Protein AF-A0A3R6DKD4-F1 (afdb_monomer_lite)

Structure (mmCIF, N/CA/C/O backbone):
data_AF-A0A3R6DKD4-F1
#
_entry.id   AF-A0A3R6DKD4-F1
#
loop_
_atom_site.group_PDB
_atom_site.id
_atom_site.type_symbol
_atom_site.label_atom_id
_atom_site.label_alt_id
_atom_site.label_comp_id
_atom_site.label_asym_id
_atom_site.label_entity_id
_atom_site.label_seq_id
_atom_site.pdbx_PDB_ins_code
_atom_site.Cartn_x
_atom_site.Cartn_y
_atom_site.Cartn_z
_atom_site.occupancy
_atom_site.B_iso_or_equiv
_atom_site.auth_seq_id
_atom_site.auth_comp_id
_atom_site.auth_asym_id
_atom_site.auth_atom_id
_atom_site.pdbx_PDB_model_num
ATOM 1 N N . MET A 1 1 ? 3.659 -20.963 -27.910 1.00 79.50 1 MET A N 1
ATOM 2 C CA . MET A 1 1 ? 2.976 -22.210 -27.500 1.00 79.50 1 MET A CA 1
ATOM 3 C C . MET A 1 1 ? 2.094 -22.624 -28.660 1.00 79.50 1 MET A C 1
ATOM 5 O O . MET A 1 1 ? 1.404 -21.766 -29.188 1.00 79.50 1 MET A O 1
ATOM 9 N N . ILE A 1 2 ? 2.146 -23.874 -29.111 1.00 82.75 2 ILE A N 1
ATOM 10 C CA . ILE A 1 2 ? 1.259 -24.327 -30.190 1.00 82.75 2 ILE A CA 1
ATOM 11 C C . ILE A 1 2 ? -0.032 -24.819 -29.541 1.00 82.75 2 ILE A C 1
ATOM 13 O O . ILE A 1 2 ? 0.013 -25.703 -28.687 1.00 82.75 2 ILE A O 1
ATOM 17 N N . LEU A 1 3 ? -1.155 -24.199 -29.896 1.00 83.62 3 LEU A N 1
ATOM 18 C CA . LEU A 1 3 ? -2.484 -24.603 -29.452 1.00 83.62 3 LEU A CA 1
ATOM 19 C C . LEU A 1 3 ? -3.120 -25.434 -30.558 1.00 83.62 3 LEU A C 1
ATOM 21 O O . LEU A 1 3 ? -3.324 -24.934 -31.663 1.00 83.62 3 LEU A O 1
ATOM 25 N N . ASP A 1 4 ? -3.416 -26.696 -30.266 1.00 85.69 4 ASP A N 1
ATOM 26 C CA . ASP A 1 4 ? -4.081 -27.586 -31.209 1.00 85.69 4 ASP A CA 1
ATOM 27 C C . ASP A 1 4 ? -5.592 -27.606 -30.965 1.00 85.69 4 ASP A C 1
ATOM 29 O O . ASP A 1 4 ? -6.047 -27.978 -29.882 1.00 85.69 4 ASP A O 1
ATOM 33 N N . PHE A 1 5 ? -6.370 -27.210 -31.974 1.00 84.44 5 PHE A N 1
ATOM 34 C CA . PHE A 1 5 ? -7.834 -27.204 -31.932 1.00 84.44 5 PHE A CA 1
ATOM 35 C C . PHE A 1 5 ? -8.442 -28.341 -32.773 1.00 84.44 5 PHE A C 1
ATOM 37 O O . PHE A 1 5 ? -9.603 -28.284 -33.194 1.00 84.44 5 PHE A O 1
ATOM 44 N N . GLY A 1 6 ? -7.676 -29.407 -33.029 1.00 84.75 6 GLY A N 1
ATOM 45 C CA . GLY A 1 6 ? -8.170 -30.625 -33.665 1.00 84.75 6 GLY A CA 1
ATOM 46 C C . GLY A 1 6 ? -8.586 -30.380 -35.116 1.00 84.75 6 GLY A C 1
ATOM 47 O O . GLY A 1 6 ? -7.747 -30.160 -35.983 1.00 84.75 6 GLY A O 1
ATOM 48 N N . LYS A 1 7 ? -9.896 -30.393 -35.411 1.00 81.25 7 LYS A N 1
ATOM 49 C CA . LYS A 1 7 ? -10.403 -30.215 -36.790 1.00 81.25 7 LYS A CA 1
ATOM 50 C C . LYS A 1 7 ? -10.116 -28.831 -37.381 1.00 81.25 7 LYS A C 1
ATOM 52 O O . LYS A 1 7 ? -10.155 -28.683 -38.597 1.00 81.25 7 LYS A O 1
ATOM 57 N N . GLN A 1 8 ? -9.872 -27.833 -36.535 1.00 82.19 8 GLN A N 1
ATOM 58 C CA . GLN A 1 8 ? -9.551 -26.466 -36.957 1.00 82.19 8 GLN A CA 1
ATOM 59 C C . GLN A 1 8 ? -8.045 -26.250 -37.171 1.00 82.19 8 GLN A C 1
ATOM 61 O O . GLN A 1 8 ? -7.650 -25.183 -37.633 1.00 82.19 8 GLN A O 1
ATOM 66 N N . GLY A 1 9 ? -7.222 -27.268 -36.892 1.00 83.62 9 GLY A N 1
ATOM 67 C CA . GLY A 1 9 ? -5.771 -27.210 -37.001 1.00 83.62 9 GLY A CA 1
ATOM 68 C C . GLY A 1 9 ? -5.099 -26.643 -35.754 1.00 83.62 9 GLY A C 1
ATOM 69 O O . GLY A 1 9 ? -5.744 -26.283 -34.764 1.00 83.62 9 GLY A O 1
ATOM 70 N N . SER A 1 10 ? -3.772 -26.585 -35.816 1.00 89.06 10 SER A N 1
ATOM 71 C CA . SER A 1 10 ? -2.941 -26.053 -34.743 1.00 89.06 10 SER A CA 1
ATOM 72 C C . SER A 1 10 ? -2.448 -24.650 -35.086 1.00 89.06 10 SER A C 1
ATOM 74 O O . SER A 1 10 ? -2.004 -24.392 -36.204 1.00 89.06 10 SER A O 1
ATOM 76 N N . PHE A 1 11 ? -2.506 -23.749 -34.109 1.00 87.38 11 PHE A N 1
ATOM 77 C CA . PHE A 1 11 ? -2.108 -22.354 -34.253 1.00 87.38 11 PHE A CA 1
ATOM 78 C C . PHE A 1 11 ? -0.933 -22.046 -33.338 1.00 87.38 11 PHE A C 1
ATOM 80 O O . PHE A 1 11 ? -0.891 -22.460 -32.176 1.00 87.38 11 PHE A O 1
ATOM 87 N N . GLU A 1 12 ? 0.016 -21.273 -33.851 1.00 85.25 12 GLU A N 1
ATOM 88 C CA . GLU A 1 12 ? 1.072 -20.717 -33.024 1.00 85.25 12 GLU A CA 1
ATOM 89 C C . GLU A 1 12 ? 0.509 -19.547 -32.213 1.00 85.25 12 GLU A C 1
ATOM 91 O O . GLU A 1 12 ? 0.200 -18.481 -32.741 1.00 85.25 12 GLU A O 1
ATOM 96 N N . TYR A 1 13 ? 0.353 -19.760 -30.909 1.00 79.75 13 TYR A N 1
ATOM 97 C CA . TYR A 1 13 ? -0.101 -18.741 -29.978 1.00 79.75 13 TYR A CA 1
ATOM 98 C C . TYR A 1 13 ? 1.080 -18.201 -29.175 1.00 79.75 13 TYR A C 1
ATOM 100 O O . TYR A 1 13 ? 1.787 -18.934 -28.466 1.00 79.75 13 TYR A O 1
ATOM 108 N N . LYS A 1 14 ? 1.294 -16.891 -29.276 1.00 77.25 14 LYS A N 1
ATOM 109 C CA . LYS A 1 14 ? 2.293 -16.167 -28.498 1.00 77.25 14 LYS A CA 1
ATOM 110 C C . LYS A 1 14 ? 1.571 -15.267 -27.505 1.00 77.25 14 LYS A C 1
ATOM 112 O O . LYS A 1 14 ? 0.926 -14.303 -27.896 1.00 77.25 14 LYS A O 1
ATOM 117 N N . VAL A 1 15 ? 1.695 -15.592 -26.221 1.00 75.06 15 VAL A N 1
ATOM 118 C CA . VAL A 1 15 ? 1.286 -14.680 -25.149 1.00 75.06 15 VAL A CA 1
ATOM 119 C C . VAL A 1 15 ? 2.320 -13.564 -25.089 1.00 75.06 15 VAL A C 1
ATOM 121 O O . VAL A 1 15 ? 3.507 -13.827 -24.889 1.00 75.06 15 VAL A O 1
ATOM 124 N N . GLU A 1 16 ? 1.885 -12.327 -25.298 1.00 76.12 16 GLU A N 1
ATOM 125 C CA . GLU A 1 16 ? 2.741 -11.166 -25.087 1.00 76.12 16 GLU A CA 1
ATOM 126 C C . GLU A 1 16 ? 2.879 -10.896 -23.586 1.00 76.12 16 GLU A C 1
ATOM 128 O O . GLU A 1 16 ? 1.890 -10.791 -22.859 1.00 76.12 16 GLU A O 1
ATOM 133 N N . ASN A 1 17 ? 4.120 -10.797 -23.111 1.00 78.69 17 ASN A N 1
ATOM 134 C CA . ASN A 1 17 ? 4.393 -10.468 -21.718 1.00 78.69 17 ASN A CA 1
ATOM 135 C C . ASN A 1 17 ? 4.265 -8.958 -21.517 1.00 78.69 17 ASN A C 1
ATOM 137 O O . ASN A 1 17 ? 4.999 -8.183 -22.129 1.00 78.69 17 ASN A O 1
ATOM 141 N N . TYR A 1 18 ? 3.381 -8.546 -20.610 1.00 79.62 18 TYR A N 1
ATOM 142 C CA . TYR A 1 18 ? 3.255 -7.151 -20.208 1.00 79.62 18 TYR A CA 1
ATOM 143 C C . TYR A 1 18 ? 4.145 -6.866 -18.993 1.00 79.62 18 TYR A C 1
ATOM 145 O O . TYR A 1 18 ? 3.827 -7.230 -17.859 1.00 79.62 18 TYR A O 1
ATOM 153 N N . ILE A 1 19 ? 5.287 -6.221 -19.226 1.00 83.12 19 ILE A N 1
ATOM 154 C CA . ILE A 1 19 ? 6.227 -5.855 -18.161 1.00 83.12 19 ILE A CA 1
ATOM 155 C C . ILE A 1 19 ? 5.760 -4.539 -17.538 1.00 83.12 19 ILE A C 1
ATOM 157 O O . ILE A 1 19 ? 6.194 -3.464 -17.938 1.00 83.12 19 ILE A O 1
ATOM 161 N N . TYR A 1 20 ? 4.888 -4.612 -16.532 1.00 82.19 20 TYR A N 1
ATOM 162 C CA . TYR A 1 20 ? 4.271 -3.440 -15.886 1.00 82.19 20 TYR A CA 1
ATOM 163 C C . TYR A 1 20 ? 5.277 -2.406 -15.333 1.00 82.19 20 TYR A C 1
ATOM 165 O O . TYR A 1 20 ? 4.957 -1.225 -15.212 1.00 82.19 20 TYR A O 1
ATOM 173 N N . LEU A 1 21 ? 6.508 -2.824 -15.016 1.00 82.75 21 LEU A N 1
ATOM 174 C CA . LEU A 1 21 ? 7.589 -1.929 -14.592 1.00 82.75 21 LEU A CA 1
ATOM 175 C C . LEU A 1 21 ? 8.121 -1.039 -15.726 1.00 82.75 21 LEU A C 1
ATOM 177 O O . LEU A 1 21 ? 8.837 -0.083 -15.454 1.00 82.75 21 LEU A O 1
ATOM 181 N N . ASN A 1 22 ? 7.777 -1.286 -16.985 1.00 84.56 22 ASN A N 1
ATOM 182 C CA . ASN A 1 22 ? 8.190 -0.422 -18.094 1.00 84.56 22 ASN A CA 1
ATOM 183 C C . ASN A 1 22 ? 7.199 0.714 -18.363 1.00 84.56 22 ASN A C 1
ATOM 185 O O . ASN A 1 22 ? 7.516 1.629 -19.116 1.00 84.56 22 ASN A O 1
ATOM 189 N N . HIS A 1 23 ? 6.036 0.681 -17.716 1.00 83.25 23 HIS A N 1
ATOM 190 C CA . HIS A 1 23 ? 4.951 1.629 -17.931 1.00 83.25 23 HIS A CA 1
ATOM 191 C C . HIS A 1 23 ? 4.886 2.653 -16.797 1.00 83.25 23 HIS A C 1
ATOM 193 O O . HIS A 1 23 ? 5.403 2.412 -15.697 1.00 83.25 23 HIS A O 1
ATOM 199 N N . ASP A 1 24 ? 4.300 3.813 -17.079 1.00 79.25 24 ASP A N 1
ATOM 200 C CA . ASP A 1 24 ? 4.039 4.834 -16.070 1.00 79.25 24 ASP A CA 1
ATOM 201 C C . ASP A 1 24 ? 2.741 4.540 -15.298 1.00 79.25 24 ASP A C 1
ATOM 203 O O . ASP A 1 24 ? 1.955 3.650 -15.633 1.00 79.25 24 ASP A O 1
ATOM 207 N N . VAL A 1 25 ? 2.521 5.284 -14.216 1.00 78.00 25 VAL A N 1
ATOM 208 C CA . VAL A 1 25 ? 1.351 5.094 -13.356 1.00 78.00 25 VAL A CA 1
ATOM 209 C C . VAL A 1 25 ? 0.038 5.457 -14.072 1.00 78.00 25 VAL A C 1
ATOM 211 O O . VAL A 1 25 ? -1.007 4.874 -13.778 1.00 78.00 25 VAL A O 1
ATOM 214 N N . ILE A 1 26 ? 0.077 6.384 -15.032 1.00 77.94 26 ILE A N 1
ATOM 215 C CA . ILE A 1 26 ? -1.102 6.834 -15.781 1.00 77.94 26 ILE A CA 1
ATOM 216 C C . ILE A 1 26 ? -1.595 5.709 -16.696 1.00 77.94 26 ILE A C 1
ATOM 218 O O . ILE A 1 26 ? -2.788 5.405 -16.713 1.00 77.94 26 ILE A O 1
ATOM 222 N N . GLU A 1 27 ? -0.688 5.047 -17.409 1.00 82.19 27 GLU A N 1
ATOM 223 C CA . GLU A 1 27 ? -0.997 3.910 -18.268 1.00 82.19 27 GLU A CA 1
ATOM 224 C C . GLU A 1 27 ? -1.525 2.724 -17.449 1.00 82.19 27 GLU A C 1
ATOM 226 O O . GLU A 1 27 ? -2.499 2.077 -17.844 1.00 82.19 27 GLU A O 1
ATOM 231 N N . LEU A 1 28 ? -0.950 2.470 -16.267 1.00 83.31 28 LEU A N 1
ATOM 232 C CA . LEU A 1 28 ? -1.466 1.443 -15.358 1.00 83.31 28 LEU A CA 1
ATOM 233 C C . LEU A 1 28 ? -2.901 1.743 -14.915 1.00 83.31 28 LEU A C 1
ATOM 235 O O . LEU A 1 28 ? -3.735 0.836 -14.903 1.00 83.31 28 LEU A O 1
ATOM 239 N N . ASN A 1 29 ? -3.222 3.005 -14.626 1.00 78.19 29 ASN A N 1
ATOM 240 C CA . ASN A 1 29 ? -4.589 3.414 -14.301 1.00 78.19 29 ASN A CA 1
ATOM 241 C C . ASN A 1 29 ? -5.548 3.189 -15.471 1.00 78.19 29 ASN A C 1
ATOM 243 O O . ASN A 1 29 ? -6.616 2.605 -15.290 1.00 78.19 29 ASN A O 1
ATOM 247 N N . GLN A 1 30 ? -5.161 3.601 -16.681 1.00 82.06 30 GLN A N 1
ATOM 248 C CA . GLN A 1 30 ? -5.984 3.443 -17.885 1.00 82.06 30 GLN A CA 1
ATOM 249 C C . GLN A 1 30 ? -6.288 1.973 -18.193 1.00 82.06 30 GLN A C 1
ATOM 251 O O . GLN A 1 30 ? -7.396 1.637 -18.612 1.00 82.06 30 GLN A O 1
ATOM 256 N N . ARG A 1 31 ? -5.332 1.078 -17.928 1.00 83.69 31 ARG A N 1
ATOM 257 C CA . ARG A 1 31 ? -5.488 -0.373 -18.108 1.00 83.69 31 ARG A CA 1
ATOM 258 C C . ARG A 1 31 ? -6.181 -1.072 -16.934 1.00 83.69 31 ARG A C 1
ATOM 260 O O . ARG A 1 31 ? -6.234 -2.299 -16.920 1.00 83.69 31 ARG A O 1
ATOM 267 N N . LYS A 1 32 ? -6.717 -0.322 -15.960 1.00 81.81 32 LYS A N 1
ATOM 268 C CA . LYS A 1 32 ? -7.341 -0.839 -14.724 1.00 81.81 32 LYS A CA 1
ATOM 269 C C . LYS A 1 32 ? -6.394 -1.699 -13.873 1.00 81.81 32 LYS A C 1
ATOM 271 O O . LYS A 1 32 ? -6.828 -2.575 -13.133 1.00 81.81 32 LYS A O 1
ATOM 276 N N . MET A 1 33 ? -5.094 -1.428 -13.946 1.00 85.00 33 MET A N 1
ATOM 277 C CA . MET A 1 33 ? -4.041 -2.106 -13.185 1.00 85.00 33 MET A CA 1
ATOM 278 C C . MET A 1 33 ? -3.620 -1.294 -11.951 1.00 85.00 33 MET A C 1
ATOM 280 O O . MET A 1 33 ? -2.443 -1.261 -11.592 1.00 85.00 33 MET A O 1
ATOM 284 N N . GLY A 1 34 ? -4.575 -0.639 -11.281 1.00 79.69 34 GLY A N 1
ATOM 285 C CA . GLY A 1 34 ? -4.301 0.228 -10.128 1.00 79.69 34 GLY A CA 1
ATOM 286 C C . GLY A 1 34 ? -3.624 -0.493 -8.953 1.00 79.69 34 GLY A C 1
ATOM 287 O O . GLY A 1 34 ? -2.838 0.095 -8.215 1.00 79.69 34 GLY A O 1
ATOM 288 N N . ILE A 1 35 ? -3.833 -1.808 -8.841 1.00 83.75 35 ILE A N 1
ATOM 289 C CA . ILE A 1 35 ? -3.172 -2.657 -7.841 1.00 83.75 35 ILE A CA 1
ATOM 290 C C . ILE A 1 35 ? -1.645 -2.732 -8.014 1.00 83.75 35 ILE A C 1
ATOM 292 O O . ILE A 1 35 ? -0.923 -3.023 -7.064 1.00 83.75 35 ILE A O 1
ATOM 296 N N . LEU A 1 36 ? -1.131 -2.450 -9.218 1.00 86.69 36 LEU A N 1
ATOM 297 C CA . LEU A 1 36 ? 0.298 -2.524 -9.528 1.00 86.69 36 LEU A CA 1
ATOM 298 C C . LEU A 1 36 ? 1.053 -1.218 -9.241 1.00 86.69 36 LEU A C 1
ATOM 300 O O . LEU A 1 36 ? 2.284 -1.201 -9.308 1.00 86.69 36 LEU A O 1
ATOM 304 N N . ILE A 1 37 ? 0.347 -0.132 -8.907 1.00 86.88 37 ILE A N 1
ATOM 305 C CA . ILE A 1 37 ? 0.945 1.191 -8.671 1.00 86.88 37 ILE A CA 1
ATOM 306 C C . ILE A 1 37 ? 1.996 1.157 -7.546 1.00 86.88 37 ILE A C 1
ATOM 308 O O . ILE A 1 37 ? 3.100 1.653 -7.782 1.00 86.88 37 ILE A O 1
ATOM 312 N N . PRO A 1 38 ? 1.756 0.536 -6.367 1.00 87.44 38 PRO A N 1
ATOM 313 C CA . PRO A 1 38 ? 2.759 0.502 -5.295 1.00 87.44 38 PRO A CA 1
ATOM 314 C C . PRO A 1 38 ? 4.079 -0.157 -5.720 1.00 87.44 38 PRO A C 1
ATOM 316 O O . PRO A 1 38 ? 5.163 0.257 -5.310 1.00 87.44 38 PRO A O 1
ATOM 319 N N . PHE A 1 39 ? 4.008 -1.156 -6.605 1.00 87.00 39 PHE A N 1
ATOM 320 C CA . PHE A 1 39 ? 5.172 -1.908 -7.074 1.00 87.00 39 PHE A CA 1
ATOM 321 C C . PHE A 1 39 ? 6.075 -1.112 -8.023 1.00 87.00 39 PHE A C 1
ATOM 323 O O . PHE A 1 39 ? 7.182 -1.560 -8.320 1.00 87.00 39 PHE A O 1
ATOM 330 N N . GLN A 1 40 ? 5.666 0.082 -8.460 1.00 86.50 40 GLN A N 1
ATOM 331 C CA . GLN A 1 40 ? 6.529 0.992 -9.220 1.00 86.50 40 GLN A CA 1
ATOM 332 C C . GLN A 1 40 ? 7.765 1.424 -8.414 1.00 86.50 40 GLN A C 1
ATOM 334 O O . GLN A 1 40 ? 8.811 1.699 -9.005 1.00 86.50 40 GLN A O 1
ATOM 339 N N . LEU A 1 41 ? 7.694 1.379 -7.076 1.00 85.19 41 LEU A N 1
ATOM 340 C CA . LEU A 1 41 ? 8.848 1.574 -6.191 1.00 85.19 41 LEU A CA 1
ATOM 341 C C . LEU A 1 41 ? 9.984 0.579 -6.473 1.00 85.19 41 LEU A C 1
ATOM 343 O O . LEU A 1 41 ? 11.156 0.918 -6.312 1.00 85.19 41 LEU A O 1
ATOM 347 N N . LEU A 1 42 ? 9.675 -0.631 -6.951 1.00 84.12 42 LEU A N 1
ATOM 348 C CA . LEU A 1 42 ? 10.683 -1.665 -7.194 1.00 84.12 42 LEU A CA 1
ATOM 349 C C . LEU A 1 42 ? 11.674 -1.295 -8.304 1.00 84.12 42 LEU A C 1
ATOM 351 O O . LEU A 1 42 ? 12.808 -1.772 -8.263 1.00 84.12 42 LEU A O 1
ATOM 355 N N . LYS A 1 43 ? 11.318 -0.395 -9.235 1.00 82.12 43 LYS A N 1
ATOM 356 C CA . LYS A 1 43 ? 12.267 0.115 -10.248 1.00 82.12 43 LYS A CA 1
ATOM 357 C C . LYS A 1 43 ? 13.491 0.766 -9.608 1.00 82.12 43 LYS A C 1
ATOM 359 O O . LYS A 1 43 ? 14.590 0.728 -10.156 1.00 82.12 43 LYS A O 1
ATOM 364 N N . PHE A 1 44 ? 13.308 1.356 -8.430 1.00 77.69 44 PHE A N 1
ATOM 365 C CA . PHE A 1 44 ? 14.369 2.039 -7.709 1.00 77.69 44 PHE A CA 1
ATOM 366 C C . PHE A 1 44 ? 15.242 1.104 -6.883 1.00 77.69 44 PHE A C 1
ATOM 368 O O . PHE A 1 44 ? 16.335 1.519 -6.506 1.00 77.69 44 PHE A O 1
ATOM 375 N N . LYS A 1 45 ? 14.836 -0.158 -6.670 1.00 81.25 45 LYS A N 1
ATOM 376 C CA . LYS A 1 45 ? 15.655 -1.150 -5.962 1.00 81.25 45 LYS A CA 1
ATOM 377 C C . LYS A 1 45 ? 17.035 -1.267 -6.600 1.00 81.25 45 LYS A C 1
ATOM 379 O O . LYS A 1 45 ? 18.039 -1.103 -5.913 1.00 81.25 45 LYS A O 1
ATOM 384 N N . GLU A 1 46 ? 17.085 -1.481 -7.913 1.00 76.81 46 GLU A N 1
ATOM 385 C CA . GLU A 1 46 ? 18.355 -1.604 -8.633 1.00 76.81 46 GLU A CA 1
ATOM 386 C C . GLU A 1 46 ? 19.140 -0.293 -8.689 1.00 76.81 46 GLU A C 1
ATOM 388 O O . GLU A 1 46 ? 20.363 -0.306 -8.568 1.00 76.81 46 GLU A O 1
ATOM 393 N N . ILE A 1 47 ? 18.450 0.836 -8.878 1.00 76.69 47 ILE A N 1
ATOM 394 C CA . ILE A 1 47 ? 19.085 2.156 -8.996 1.00 76.69 47 ILE A CA 1
ATOM 395 C C . ILE A 1 47 ? 19.792 2.521 -7.689 1.00 76.69 47 ILE A C 1
ATOM 397 O O . ILE A 1 47 ? 20.925 3.002 -7.708 1.00 76.69 47 ILE A O 1
ATOM 401 N N . ILE A 1 48 ? 19.125 2.266 -6.565 1.00 74.50 48 ILE A N 1
ATOM 402 C CA . ILE A 1 48 ? 19.647 2.512 -5.225 1.00 74.50 48 ILE A CA 1
ATOM 403 C C . ILE A 1 48 ? 20.789 1.552 -4.899 1.00 74.50 48 ILE A C 1
ATOM 405 O O . ILE A 1 48 ? 21.831 2.014 -4.451 1.00 74.50 48 ILE A O 1
ATOM 409 N N . HIS A 1 49 ? 20.641 0.256 -5.192 1.00 75.19 49 HIS A N 1
ATOM 410 C CA . HIS A 1 49 ? 21.706 -0.723 -4.947 1.00 75.19 49 HIS A CA 1
ATOM 411 C C . HIS A 1 49 ? 22.980 -0.411 -5.733 1.00 75.19 49 HIS A C 1
ATOM 413 O O . HIS A 1 49 ? 24.080 -0.553 -5.213 1.00 75.19 49 HIS A O 1
ATOM 419 N N . LYS A 1 50 ? 22.845 0.003 -6.998 1.00 79.81 50 LYS A N 1
ATOM 420 C CA . LYS A 1 50 ? 24.000 0.278 -7.861 1.00 79.81 50 LYS A CA 1
A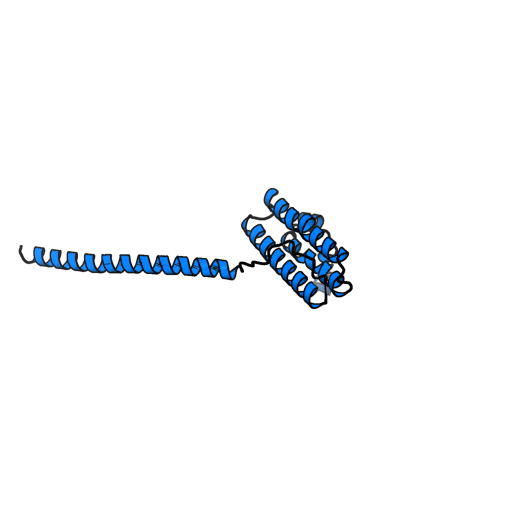TOM 421 C C . LYS A 1 50 ? 24.671 1.612 -7.529 1.00 79.81 50 LYS A C 1
ATOM 423 O O . LYS A 1 50 ? 25.876 1.719 -7.700 1.00 79.81 50 LYS A O 1
ATOM 428 N N . ASN A 1 51 ? 23.906 2.627 -7.114 1.00 78.19 51 ASN A N 1
ATOM 429 C CA . ASN A 1 51 ? 24.400 3.980 -6.840 1.00 78.19 51 ASN A CA 1
ATOM 430 C C . ASN A 1 51 ? 23.562 4.669 -5.739 1.00 78.19 51 ASN A C 1
ATOM 432 O O . ASN A 1 51 ? 22.668 5.467 -6.067 1.00 78.19 51 ASN A O 1
ATOM 436 N N . PRO A 1 52 ? 23.848 4.419 -4.447 1.00 75.25 52 PRO A N 1
ATOM 437 C CA . PRO A 1 52 ? 23.115 4.987 -3.312 1.00 75.25 52 PRO A CA 1
ATOM 438 C C . PRO A 1 52 ? 23.492 6.459 -3.083 1.00 75.25 52 PRO A C 1
ATOM 440 O O . PRO A 1 52 ? 24.151 6.838 -2.123 1.00 75.25 52 PRO A O 1
ATOM 443 N N . THR A 1 53 ? 23.087 7.319 -4.015 1.00 81.19 53 THR A N 1
ATOM 444 C CA . THR A 1 53 ? 23.346 8.762 -3.966 1.00 81.19 53 THR A CA 1
ATOM 445 C C . THR A 1 53 ? 22.114 9.527 -3.504 1.00 81.19 53 THR A C 1
ATOM 447 O O . THR A 1 53 ? 20.980 9.154 -3.822 1.00 81.19 53 THR A O 1
ATOM 450 N N . ARG A 1 54 ? 22.338 10.683 -2.866 1.00 79.94 54 ARG A N 1
ATOM 451 C CA . ARG A 1 54 ? 21.284 11.629 -2.464 1.00 79.94 54 ARG A CA 1
ATOM 452 C C . ARG A 1 54 ? 20.286 11.913 -3.596 1.00 79.94 54 ARG A C 1
ATOM 454 O O . ARG A 1 54 ? 19.080 11.828 -3.409 1.00 79.94 54 ARG A O 1
ATOM 461 N N . LYS A 1 55 ? 20.796 12.165 -4.804 1.00 83.81 55 LYS A N 1
ATOM 462 C CA . LYS A 1 55 ? 19.989 12.454 -5.999 1.00 83.81 55 LYS A CA 1
ATOM 463 C C . LYS A 1 55 ? 19.062 11.297 -6.390 1.00 83.81 55 LYS A C 1
ATOM 465 O O . LYS A 1 55 ? 17.961 11.534 -6.879 1.00 83.81 55 LYS A O 1
ATOM 470 N N . ASN A 1 56 ? 19.500 10.050 -6.220 1.00 81.88 56 ASN A N 1
ATOM 471 C CA . ASN A 1 56 ? 18.673 8.879 -6.521 1.00 81.88 56 ASN A CA 1
ATOM 472 C C . ASN A 1 56 ? 17.598 8.659 -5.457 1.00 81.88 56 ASN A C 1
ATOM 474 O O . ASN A 1 56 ? 16.474 8.299 -5.800 1.00 81.88 56 ASN A O 1
ATOM 478 N N . PHE A 1 57 ? 17.909 8.954 -4.198 1.00 81.06 57 PHE A N 1
ATOM 479 C CA . PHE A 1 57 ? 16.925 8.930 -3.125 1.00 81.06 57 PHE A CA 1
ATOM 480 C C . PHE A 1 57 ? 15.858 10.028 -3.283 1.00 81.06 57 PHE A C 1
ATOM 482 O O . PHE A 1 57 ? 14.668 9.751 -3.173 1.00 81.06 57 PHE A O 1
ATOM 489 N N . GLU A 1 58 ? 16.244 11.248 -3.671 1.00 82.81 58 GLU A N 1
ATOM 490 C CA . GLU A 1 58 ? 15.288 12.323 -3.994 1.00 82.81 58 GLU A CA 1
ATOM 491 C C . GLU A 1 58 ? 14.349 11.929 -5.147 1.00 82.81 58 GLU A C 1
ATOM 493 O O . GLU A 1 58 ? 13.167 12.271 -5.143 1.00 82.81 58 GLU A O 1
ATOM 498 N N . LYS A 1 59 ? 14.842 11.172 -6.137 1.00 84.62 59 LYS A N 1
ATOM 499 C CA . LYS A 1 59 ? 13.990 10.624 -7.203 1.00 84.62 59 LYS A CA 1
ATOM 500 C C . LYS A 1 59 ? 13.000 9.581 -6.678 1.00 84.62 59 LYS A C 1
ATOM 502 O O . LYS A 1 59 ? 11.850 9.610 -7.106 1.00 84.62 59 LYS A O 1
ATOM 507 N N . LEU A 1 60 ? 13.420 8.702 -5.761 1.00 83.94 60 LEU A N 1
ATOM 508 C CA . LEU A 1 60 ? 12.521 7.749 -5.099 1.00 83.94 60 LEU A CA 1
ATOM 509 C C . LEU A 1 60 ? 11.407 8.493 -4.347 1.00 83.94 60 LEU A C 1
ATOM 511 O O . LEU A 1 60 ? 10.237 8.154 -4.506 1.00 83.94 60 LEU A O 1
ATOM 515 N N . GLN A 1 61 ? 11.756 9.526 -3.575 1.00 84.00 61 GLN A N 1
ATOM 516 C CA . GLN A 1 61 ? 10.782 10.340 -2.841 1.00 84.00 61 GLN A CA 1
ATOM 517 C C . GLN A 1 61 ? 9.804 11.049 -3.784 1.00 84.00 61 GLN A C 1
ATOM 519 O O . GLN A 1 61 ? 8.601 11.032 -3.541 1.00 84.00 61 GLN A O 1
ATOM 524 N N . ARG A 1 62 ? 10.293 11.610 -4.899 1.00 85.94 62 ARG A N 1
ATOM 525 C CA . ARG A 1 62 ? 9.430 12.249 -5.904 1.00 85.94 62 ARG A CA 1
ATOM 526 C C . ARG A 1 62 ? 8.464 11.271 -6.566 1.00 85.94 62 ARG A C 1
ATOM 528 O O . ARG A 1 62 ? 7.310 11.651 -6.737 1.00 85.94 62 ARG A O 1
ATOM 535 N N . LEU A 1 63 ? 8.917 10.059 -6.913 1.00 84.94 63 LEU A N 1
ATOM 536 C CA . LEU A 1 63 ? 8.057 8.998 -7.457 1.00 84.94 63 LEU A CA 1
ATOM 537 C C . LEU A 1 63 ? 6.973 8.625 -6.440 1.00 84.94 63 LEU A C 1
ATOM 539 O O . LEU A 1 63 ? 5.794 8.541 -6.776 1.00 84.94 63 LEU A O 1
ATOM 543 N N . LEU A 1 64 ? 7.373 8.414 -5.186 1.00 85.50 64 LEU A N 1
ATOM 544 C CA . LEU A 1 64 ? 6.449 8.076 -4.114 1.00 85.50 64 LEU A CA 1
ATOM 545 C C . LEU A 1 64 ? 5.363 9.152 -3.965 1.00 85.50 64 LEU A C 1
ATOM 547 O O . LEU A 1 64 ? 4.177 8.840 -4.024 1.00 85.50 64 LEU A O 1
ATOM 551 N N . GLU A 1 65 ? 5.763 10.412 -3.807 1.00 84.19 65 GLU A N 1
ATOM 552 C CA . GLU A 1 65 ? 4.838 11.513 -3.546 1.00 84.19 65 GLU A CA 1
ATOM 553 C C . GLU A 1 65 ? 3.953 11.841 -4.752 1.00 84.19 65 GLU A C 1
ATOM 555 O O . GLU A 1 65 ? 2.731 11.935 -4.628 1.00 84.19 65 GLU A O 1
ATOM 560 N N . ASN A 1 66 ? 4.559 12.036 -5.925 1.00 81.94 66 ASN A N 1
ATOM 561 C CA . ASN A 1 66 ? 3.855 12.603 -7.071 1.00 81.94 66 ASN A CA 1
ATOM 562 C C . ASN A 1 66 ? 3.172 11.558 -7.937 1.00 81.94 66 ASN A C 1
ATOM 564 O O . ASN A 1 66 ? 2.096 11.838 -8.459 1.00 81.94 66 ASN A O 1
ATOM 568 N N . ASP A 1 67 ? 3.773 10.380 -8.076 1.00 80.56 67 ASP A N 1
ATOM 569 C CA . ASP A 1 67 ? 3.284 9.379 -9.015 1.00 80.56 67 ASP A CA 1
ATOM 570 C C . ASP A 1 67 ? 2.469 8.302 -8.301 1.00 80.56 67 ASP A C 1
ATOM 572 O O . ASP A 1 67 ? 1.435 7.890 -8.812 1.00 80.56 67 ASP A O 1
ATOM 576 N N . ILE A 1 68 ? 2.868 7.865 -7.103 1.00 85.75 68 ILE A N 1
ATOM 577 C CA . ILE A 1 68 ? 2.196 6.757 -6.405 1.00 85.75 68 ILE A CA 1
ATOM 578 C C . ILE A 1 68 ? 1.066 7.258 -5.507 1.00 85.75 68 ILE A C 1
ATOM 580 O O . ILE A 1 68 ? -0.091 6.899 -5.734 1.00 85.75 68 ILE A O 1
ATOM 584 N N . LEU A 1 69 ? 1.366 8.106 -4.516 1.00 87.50 69 LEU A N 1
ATOM 585 C CA . LEU A 1 69 ? 0.370 8.554 -3.534 1.00 87.50 69 LEU A CA 1
ATOM 586 C C . LEU A 1 69 ? -0.764 9.343 -4.202 1.00 87.50 69 LEU A C 1
ATOM 588 O O . LEU A 1 69 ? -1.934 8.984 -4.054 1.00 87.50 69 LEU A O 1
ATOM 592 N N . LYS A 1 70 ? -0.428 10.344 -5.028 1.00 87.69 70 LYS A N 1
ATOM 593 C CA . LYS A 1 70 ? -1.432 11.124 -5.775 1.00 87.69 70 LYS A CA 1
ATOM 594 C C . LYS A 1 70 ? -2.256 10.272 -6.736 1.00 87.69 70 LYS A C 1
ATOM 596 O O . LYS A 1 70 ? -3.426 10.573 -6.959 1.00 87.69 70 LYS A O 1
ATOM 601 N N . SER A 1 71 ? -1.679 9.215 -7.305 1.00 87.06 71 SER A N 1
ATOM 602 C CA . SER A 1 71 ? -2.423 8.324 -8.194 1.00 87.06 71 SER A CA 1
ATOM 603 C C . SER A 1 71 ? -3.416 7.450 -7.436 1.00 87.06 71 SER A C 1
ATOM 605 O O . SER A 1 71 ? -4.550 7.291 -7.886 1.00 87.06 71 SER A O 1
ATOM 607 N N . ILE A 1 72 ? -3.042 6.921 -6.268 1.00 86.56 72 ILE A N 1
ATOM 608 C CA . ILE A 1 72 ? -3.981 6.183 -5.411 1.00 86.56 72 ILE A CA 1
ATOM 609 C C . ILE A 1 72 ? -5.153 7.100 -5.032 1.00 86.56 72 ILE A C 1
ATOM 611 O O . ILE A 1 72 ? -6.309 6.726 -5.224 1.00 86.56 72 ILE A O 1
ATOM 615 N N . GLU A 1 73 ? -4.876 8.337 -4.608 1.00 87.00 73 GLU A N 1
ATOM 616 C CA . GLU A 1 73 ? -5.919 9.330 -4.313 1.00 87.00 73 GLU A CA 1
ATOM 617 C C . GLU A 1 73 ? -6.799 9.656 -5.529 1.00 87.00 73 GLU A C 1
ATOM 619 O O . GLU A 1 73 ? -8.021 9.769 -5.408 1.00 87.00 73 GLU A O 1
ATOM 624 N N . ALA A 1 74 ? -6.202 9.806 -6.714 1.00 86.69 74 ALA A N 1
ATOM 625 C CA . ALA A 1 74 ? -6.942 10.068 -7.944 1.00 86.69 74 ALA A CA 1
ATOM 626 C C . ALA A 1 74 ? -7.865 8.897 -8.314 1.00 86.69 74 ALA A C 1
ATOM 628 O O . ALA A 1 74 ? -9.011 9.124 -8.701 1.00 86.69 74 ALA A O 1
ATOM 629 N N . ASN A 1 75 ? -7.410 7.653 -8.147 1.00 84.69 75 ASN A N 1
ATOM 630 C CA . ASN A 1 75 ? -8.224 6.471 -8.430 1.00 84.69 75 ASN A CA 1
ATOM 631 C C . ASN A 1 75 ? -9.422 6.338 -7.483 1.00 84.69 75 ASN A C 1
ATOM 633 O O . ASN A 1 75 ? -10.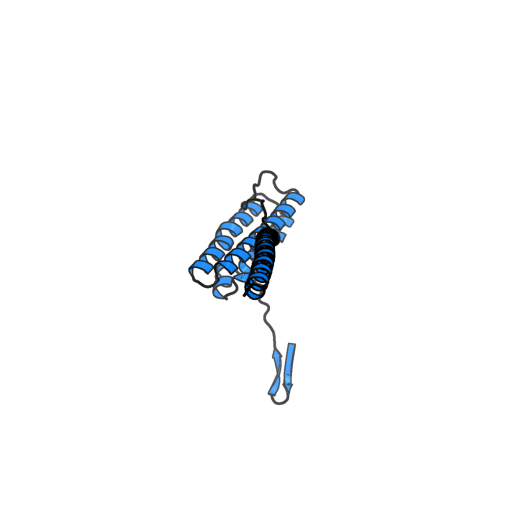482 5.905 -7.933 1.00 84.69 75 ASN A O 1
ATOM 637 N N . VAL A 1 76 ? -9.292 6.755 -6.218 1.00 87.50 76 VAL A N 1
ATOM 638 C CA . VAL A 1 76 ? -10.438 6.848 -5.294 1.00 87.50 76 VAL A CA 1
ATOM 639 C C . VAL A 1 76 ? -11.438 7.890 -5.786 1.00 87.50 76 VAL A C 1
ATOM 641 O O . VAL A 1 76 ? -12.627 7.603 -5.886 1.00 87.50 76 VAL A O 1
ATOM 644 N N . LYS A 1 77 ? -10.967 9.095 -6.144 1.00 87.31 77 LYS A N 1
ATOM 645 C CA . LYS A 1 77 ? -11.835 10.200 -6.597 1.00 87.31 77 LYS A CA 1
ATOM 646 C C . LYS A 1 77 ? -12.625 9.859 -7.860 1.00 87.31 77 LYS A C 1
ATOM 648 O O . LYS A 1 77 ? -13.767 10.281 -7.994 1.00 87.31 77 LYS A O 1
ATOM 653 N N . VAL A 1 78 ? -12.013 9.116 -8.780 1.00 85.50 78 VAL A N 1
ATOM 654 C CA . VAL A 1 78 ? -12.644 8.676 -10.036 1.00 85.50 78 VAL A CA 1
ATOM 655 C C . VAL A 1 78 ? -13.535 7.438 -9.828 1.00 85.50 78 VAL A C 1
ATOM 657 O O . VAL A 1 78 ? -14.317 7.093 -10.709 1.00 85.50 78 VAL A O 1
ATOM 660 N N . GLY A 1 79 ? -13.468 6.787 -8.661 1.00 82.56 79 GLY A N 1
ATOM 661 C CA . GLY A 1 79 ? -14.245 5.584 -8.350 1.00 82.56 79 GLY A CA 1
ATOM 662 C C . GLY A 1 79 ? -13.696 4.304 -8.989 1.00 82.56 79 GLY A C 1
ATOM 663 O O . GLY A 1 79 ? -14.421 3.320 -9.104 1.00 82.56 79 GLY A O 1
ATOM 664 N N . ASN A 1 80 ? -12.426 4.303 -9.409 1.00 82.38 80 ASN A N 1
ATOM 665 C CA . ASN A 1 80 ? -11.758 3.111 -9.946 1.00 82.38 80 ASN A CA 1
ATOM 666 C C . ASN A 1 80 ? -11.438 2.082 -8.853 1.00 82.38 80 ASN A C 1
ATOM 668 O O . ASN A 1 80 ? -11.328 0.895 -9.150 1.00 82.38 80 ASN A O 1
ATOM 672 N N . ILE A 1 81 ? -11.250 2.548 -7.616 1.00 84.44 81 ILE A N 1
ATOM 673 C CA . ILE A 1 81 ? -10.978 1.732 -6.428 1.00 84.44 81 ILE A CA 1
ATOM 674 C C . ILE A 1 81 ? -11.808 2.244 -5.249 1.00 84.44 81 ILE A C 1
ATOM 676 O O . ILE A 1 81 ? -12.179 3.421 -5.210 1.00 84.44 81 ILE A O 1
ATOM 680 N N . THR A 1 82 ? -12.087 1.378 -4.277 1.00 86.62 82 THR A N 1
ATOM 681 C CA . THR A 1 82 ? -12.780 1.767 -3.043 1.00 86.62 82 THR A CA 1
ATOM 682 C C . THR A 1 82 ? -11.831 2.447 -2.049 1.00 86.62 82 THR A C 1
ATOM 684 O O . THR A 1 82 ? -10.606 2.398 -2.177 1.00 86.62 82 THR A O 1
ATOM 687 N N . GLN A 1 83 ? -12.393 3.073 -1.011 1.00 83.62 83 GLN A N 1
ATOM 688 C CA . GLN A 1 83 ? -11.599 3.640 0.085 1.00 83.62 83 GLN A CA 1
ATOM 689 C C . GLN A 1 83 ? -10.803 2.562 0.844 1.00 83.62 83 GLN A C 1
ATOM 691 O O . GLN A 1 83 ? -9.702 2.821 1.337 1.00 83.62 83 GLN A O 1
ATOM 696 N N . GLU A 1 84 ? -11.350 1.349 0.932 1.00 81.88 84 GLU A N 1
ATOM 697 C CA . GLU A 1 84 ? -10.689 0.209 1.564 1.00 81.88 84 GLU A CA 1
ATOM 698 C C . GLU A 1 84 ? -9.501 -0.269 0.721 1.00 81.88 84 GLU A C 1
ATOM 700 O O . GLU A 1 84 ? -8.394 -0.392 1.248 1.00 81.88 84 GLU A O 1
ATOM 705 N N . ASP A 1 85 ? -9.684 -0.396 -0.597 1.00 81.19 85 ASP A N 1
ATOM 706 C CA . ASP A 1 85 ? -8.599 -0.718 -1.534 1.00 81.19 85 ASP A CA 1
ATOM 707 C C . ASP A 1 85 ? -7.462 0.305 -1.436 1.00 81.19 85 ASP A C 1
ATOM 709 O O . ASP A 1 85 ? -6.290 -0.053 -1.337 1.00 81.19 85 ASP A O 1
ATOM 713 N N . ALA A 1 86 ? -7.793 1.597 -1.409 1.00 86.38 86 ALA A N 1
ATOM 714 C CA . ALA A 1 86 ? -6.798 2.654 -1.272 1.00 86.38 86 ALA A CA 1
ATOM 715 C C . ALA A 1 86 ? -6.023 2.560 0.045 1.00 86.38 86 ALA A C 1
ATOM 717 O O . ALA A 1 86 ? -4.809 2.755 0.059 1.00 86.38 86 ALA A O 1
ATOM 718 N N . THR A 1 87 ? -6.700 2.210 1.140 1.00 84.56 87 THR A N 1
ATOM 719 C CA . THR A 1 87 ? -6.057 1.993 2.442 1.00 84.56 87 THR A CA 1
ATOM 720 C C . THR A 1 87 ? -5.031 0.863 2.357 1.00 84.56 87 THR A C 1
ATOM 722 O O . THR A 1 87 ? -3.889 1.040 2.785 1.00 84.56 87 THR A O 1
ATOM 725 N N . GLN A 1 88 ? -5.396 -0.260 1.734 1.00 84.06 88 GLN A N 1
ATOM 726 C CA . GLN A 1 88 ? -4.488 -1.392 1.531 1.00 84.06 88 GLN A CA 1
ATOM 727 C C . GLN A 1 88 ? -3.307 -1.030 0.617 1.00 84.06 88 GLN A C 1
ATOM 729 O O . GLN A 1 88 ? -2.162 -1.377 0.912 1.00 84.06 88 GLN A O 1
ATOM 734 N N . LEU A 1 89 ? -3.548 -0.285 -0.467 1.00 88.06 89 LEU A N 1
ATOM 735 C CA . LEU A 1 89 ? -2.494 0.147 -1.391 1.00 88.06 89 LEU A CA 1
ATOM 736 C C . LEU A 1 89 ? -1.516 1.134 -0.744 1.00 88.06 89 LEU A C 1
ATOM 738 O O . LEU A 1 89 ? -0.310 1.046 -0.986 1.00 88.06 89 LEU A O 1
ATOM 742 N N . LEU A 1 90 ? -2.000 2.050 0.097 1.00 87.69 90 LEU A N 1
ATOM 743 C CA . LEU A 1 90 ? -1.152 2.959 0.873 1.00 87.69 90 LEU A CA 1
ATOM 744 C C . LEU A 1 90 ? -0.288 2.193 1.878 1.00 87.69 90 LEU A C 1
ATOM 746 O O . LEU A 1 90 ? 0.897 2.487 2.034 1.00 87.69 90 LEU A O 1
ATOM 750 N N . GLU A 1 91 ? -0.861 1.189 2.534 1.00 83.50 91 GLU A N 1
ATOM 751 C CA . GLU A 1 91 ? -0.156 0.338 3.489 1.00 83.50 91 GLU A CA 1
ATOM 752 C C . GLU A 1 91 ? 0.937 -0.499 2.810 1.00 83.50 91 GLU A C 1
ATOM 754 O O . GLU A 1 91 ? 2.086 -0.506 3.259 1.00 83.50 91 GLU A O 1
ATOM 759 N N . LEU A 1 92 ? 0.632 -1.099 1.658 1.00 85.69 92 LEU A N 1
ATOM 760 C CA . LEU A 1 92 ? 1.617 -1.792 0.829 1.00 85.69 92 LEU A CA 1
ATOM 761 C C . LEU A 1 92 ? 2.722 -0.844 0.336 1.00 85.69 92 LEU A C 1
ATOM 763 O O . LEU A 1 92 ? 3.903 -1.186 0.373 1.00 85.69 92 LEU A O 1
ATOM 767 N N . THR A 1 93 ? 2.357 0.370 -0.084 1.00 88.38 93 THR A N 1
ATOM 768 C CA . THR A 1 93 ? 3.317 1.401 -0.508 1.00 88.38 93 THR A CA 1
ATOM 769 C C . THR A 1 93 ? 4.288 1.746 0.623 1.00 88.38 93 THR A C 1
ATOM 771 O O . THR A 1 93 ? 5.496 1.822 0.395 1.00 88.38 93 THR A O 1
ATOM 774 N N . ARG A 1 94 ? 3.788 1.892 1.858 1.00 84.62 94 ARG A N 1
ATOM 775 C CA . ARG A 1 94 ? 4.620 2.114 3.052 1.00 84.62 94 ARG A CA 1
ATOM 776 C C . ARG A 1 94 ? 5.571 0.946 3.308 1.00 84.62 94 ARG A C 1
ATOM 778 O O . ARG A 1 94 ? 6.746 1.185 3.573 1.00 84.62 94 ARG A O 1
ATOM 785 N N . GLN A 1 95 ? 5.095 -0.296 3.189 1.00 82.31 95 GLN A N 1
ATOM 786 C CA . GLN A 1 95 ? 5.926 -1.496 3.363 1.00 82.31 95 GLN A CA 1
ATOM 787 C C . GLN A 1 95 ? 7.072 -1.561 2.356 1.00 82.31 95 GLN A C 1
ATOM 789 O O . GLN A 1 95 ? 8.227 -1.748 2.739 1.00 82.31 95 GLN A O 1
ATOM 794 N N . LEU A 1 96 ? 6.765 -1.344 1.079 1.00 84.88 96 LEU A N 1
ATOM 795 C CA . LEU A 1 96 ? 7.765 -1.342 0.017 1.00 84.88 96 LEU A CA 1
ATOM 796 C C . LEU A 1 96 ? 8.772 -0.202 0.189 1.00 84.88 96 LEU A C 1
ATOM 798 O O . LEU A 1 96 ? 9.972 -0.420 0.035 1.00 84.88 96 LEU A O 1
ATOM 802 N N . TYR A 1 97 ? 8.307 0.998 0.543 1.00 84.88 97 TYR A N 1
ATOM 803 C CA . TYR A 1 97 ? 9.190 2.137 0.778 1.00 84.88 97 TYR A CA 1
ATOM 804 C C . TYR A 1 97 ? 10.131 1.898 1.961 1.00 84.88 97 TYR A C 1
ATOM 806 O O . TYR A 1 97 ? 11.329 2.130 1.827 1.00 84.88 97 TYR A O 1
ATOM 814 N N . LYS A 1 98 ? 9.617 1.379 3.084 1.00 81.88 98 LYS A N 1
ATOM 815 C CA . LYS A 1 98 ? 10.434 1.032 4.253 1.00 81.88 98 LYS A CA 1
ATOM 816 C C . LYS A 1 98 ? 11.501 0.000 3.899 1.00 81.88 98 LYS A C 1
ATOM 818 O O . LYS A 1 98 ? 12.669 0.235 4.163 1.00 81.88 98 LYS A O 1
ATOM 823 N N . TYR A 1 99 ? 11.124 -1.077 3.210 1.00 82.69 99 TYR A N 1
ATOM 824 C CA . TYR A 1 99 ? 12.087 -2.077 2.747 1.00 82.69 99 TYR A CA 1
ATOM 825 C C . TYR A 1 99 ? 13.194 -1.452 1.884 1.00 82.69 99 TYR A C 1
ATOM 827 O O . TYR A 1 99 ? 14.368 -1.761 2.063 1.00 82.69 99 TYR A O 1
ATOM 835 N N . LEU A 1 100 ? 12.855 -0.557 0.954 1.00 81.75 100 LEU A N 1
ATOM 836 C CA . LEU A 1 100 ? 13.858 0.121 0.126 1.00 81.75 100 LEU A CA 1
ATOM 837 C C . LEU A 1 100 ? 14.728 1.097 0.927 1.00 81.75 100 LEU A C 1
ATOM 839 O O . LEU A 1 100 ? 15.912 1.224 0.624 1.00 81.75 100 LEU A O 1
ATOM 843 N N . TYR A 1 101 ? 14.154 1.767 1.926 1.00 79.38 101 TYR A N 1
ATOM 844 C CA . TYR A 1 101 ? 14.858 2.683 2.819 1.00 79.38 101 TYR A CA 1
ATOM 845 C C . TYR A 1 101 ? 15.853 1.954 3.727 1.00 79.38 101 TYR A C 1
ATOM 847 O O . TYR A 1 101 ? 17.013 2.348 3.792 1.00 79.38 101 TYR A O 1
ATOM 855 N N . ASP A 1 102 ? 15.427 0.867 4.367 1.00 79.19 102 ASP A N 1
ATOM 856 C CA . ASP A 1 102 ? 16.277 0.069 5.252 1.00 79.19 102 ASP A CA 1
ATOM 857 C C . ASP A 1 102 ? 17.467 -0.498 4.459 1.00 79.19 102 ASP A C 1
ATOM 859 O O . ASP A 1 102 ? 18.619 -0.304 4.841 1.00 79.19 102 ASP A O 1
ATOM 863 N N . ASN A 1 103 ? 17.209 -1.054 3.266 1.00 77.50 103 ASN A N 1
ATOM 864 C CA . ASN A 1 103 ? 18.278 -1.493 2.360 1.00 77.50 103 ASN A CA 1
ATOM 865 C C . ASN A 1 103 ? 19.203 -0.341 1.928 1.00 77.50 103 ASN A C 1
ATOM 867 O O . ASN A 1 103 ? 20.399 -0.555 1.773 1.00 77.50 103 ASN A O 1
ATOM 871 N N . TYR A 1 104 ? 18.675 0.869 1.695 1.00 75.75 104 TYR A N 1
ATOM 872 C CA . TYR A 1 104 ? 19.491 2.041 1.348 1.00 75.75 104 TYR A CA 1
ATOM 873 C C . TYR A 1 104 ? 20.449 2.415 2.484 1.00 75.75 104 TYR A C 1
ATOM 875 O O . TYR A 1 104 ? 21.606 2.739 2.222 1.00 75.75 104 TYR A O 1
ATOM 883 N N . TYR A 1 105 ? 19.980 2.361 3.730 1.00 70.94 105 TYR A N 1
ATOM 884 C CA . TYR A 1 105 ? 20.806 2.645 4.899 1.00 70.94 105 TYR A CA 1
ATOM 885 C C . TYR A 1 105 ? 21.891 1.573 5.093 1.00 70.94 105 TYR A C 1
ATOM 887 O O . TYR A 1 105 ? 23.060 1.908 5.276 1.00 70.94 105 TYR A O 1
ATOM 895 N N . GLU A 1 106 ? 21.538 0.290 4.958 1.00 75.69 106 GLU A N 1
ATOM 896 C CA . GLU A 1 106 ? 22.476 -0.835 5.107 1.00 75.69 106 GLU A CA 1
ATOM 897 C C . GLU A 1 106 ? 23.657 -0.791 4.122 1.00 75.69 106 GLU A C 1
ATOM 899 O O . GLU A 1 106 ? 24.773 -1.165 4.482 1.00 75.69 106 GLU A O 1
ATOM 904 N N . ILE A 1 107 ? 23.452 -0.299 2.895 1.00 75.19 107 ILE A N 1
ATOM 905 C CA . ILE A 1 107 ? 24.509 -0.202 1.869 1.00 75.19 107 ILE A CA 1
ATOM 906 C C . ILE A 1 107 ? 25.355 1.083 1.961 1.00 75.19 107 ILE A C 1
ATOM 908 O O . ILE A 1 107 ? 26.065 1.416 1.011 1.00 75.19 107 ILE A O 1
ATOM 912 N N . GLY A 1 108 ? 25.293 1.813 3.079 1.00 66.94 108 GLY A N 1
ATOM 913 C CA . GLY A 1 108 ? 26.058 3.049 3.288 1.00 66.94 108 GLY A CA 1
ATOM 914 C C . GLY A 1 108 ? 25.447 4.274 2.604 1.00 66.94 108 GLY A C 1
ATOM 915 O O . GLY A 1 108 ? 26.168 5.182 2.183 1.00 66.94 108 GLY A O 1
ATOM 916 N N . GLY A 1 109 ? 24.122 4.292 2.444 1.00 66.69 109 GLY A N 1
ATOM 917 C CA . GLY A 1 109 ? 23.390 5.464 1.978 1.00 66.69 109 GLY A CA 1
ATOM 918 C C . GLY A 1 109 ? 23.575 6.677 2.899 1.00 66.69 109 GLY A C 1
ATOM 919 O O . GLY A 1 109 ? 23.923 6.560 4.067 1.00 66.69 109 GLY A O 1
ATOM 920 N N . CYS A 1 110 ? 23.352 7.874 2.357 1.00 63.72 110 CYS A N 1
ATOM 921 C CA . CYS A 1 110 ? 23.546 9.138 3.076 1.00 63.72 110 CYS A CA 1
ATOM 922 C C . CYS A 1 110 ? 22.698 9.217 4.365 1.00 63.72 110 CYS A C 1
ATOM 924 O O . CYS A 1 110 ? 21.470 9.239 4.276 1.00 63.72 110 CYS A O 1
ATOM 926 N N . GLU A 1 111 ? 23.361 9.305 5.526 1.00 59.38 111 GLU A N 1
ATOM 927 C CA . GLU A 1 111 ? 22.755 9.320 6.873 1.00 59.38 111 GLU A CA 1
ATOM 928 C C . GLU A 1 111 ? 21.820 10.522 7.124 1.00 59.38 111 GLU A C 1
ATOM 930 O O . GLU A 1 111 ? 20.886 10.423 7.915 1.00 59.38 111 GLU A O 1
ATOM 935 N N . ASP A 1 112 ? 21.998 11.632 6.398 1.00 61.56 112 ASP A N 1
ATOM 936 C CA . ASP A 1 112 ? 21.194 12.857 6.557 1.00 61.56 112 ASP A CA 1
ATOM 937 C C . ASP A 1 112 ? 19.792 12.781 5.910 1.00 61.56 112 ASP A C 1
ATOM 939 O O . ASP A 1 112 ? 19.023 13.748 5.938 1.00 61.56 112 ASP A O 1
ATOM 943 N N . MET A 1 113 ? 19.445 11.664 5.264 1.00 63.06 113 MET A N 1
ATOM 944 C CA . MET A 1 113 ? 18.171 11.509 4.556 1.00 63.06 113 MET A CA 1
ATOM 945 C C . MET A 1 113 ? 17.060 11.012 5.482 1.00 63.06 113 MET A C 1
ATOM 947 O O . MET A 1 113 ? 17.009 9.841 5.841 1.00 63.06 113 MET A O 1
ATOM 951 N N . LYS A 1 114 ? 16.092 11.882 5.791 1.00 67.06 114 LYS A N 1
ATOM 952 C CA . LYS A 1 114 ? 14.879 11.496 6.525 1.00 67.06 114 LYS A CA 1
ATOM 953 C C . LYS A 1 114 ? 13.876 10.780 5.596 1.00 67.06 114 LYS A C 1
ATOM 955 O O . LYS A 1 114 ? 13.632 11.265 4.484 1.00 67.06 114 LYS A O 1
ATOM 960 N N . PRO A 1 115 ? 13.250 9.665 6.019 1.00 66.81 115 PRO A N 1
ATOM 961 C CA . PRO A 1 115 ? 12.201 9.020 5.235 1.00 66.81 115 PRO A CA 1
ATOM 962 C C . PRO A 1 115 ? 10.985 9.946 5.059 1.00 66.81 115 PRO A C 1
ATOM 964 O O . PRO A 1 115 ? 10.646 10.711 5.959 1.00 66.81 115 PRO A O 1
ATOM 967 N N . LEU A 1 116 ? 10.325 9.875 3.892 1.00 69.19 116 LEU A N 1
ATOM 968 C CA . LEU A 1 116 ? 9.137 10.689 3.587 1.00 69.19 116 LEU A CA 1
ATOM 969 C C . LEU A 1 116 ? 7.887 10.218 4.351 1.00 69.19 116 LEU A C 1
ATOM 971 O O . LEU A 1 116 ? 6.996 11.007 4.645 1.00 69.19 116 LEU A O 1
ATOM 975 N N . LEU A 1 117 ? 7.821 8.924 4.657 1.00 66.75 117 LEU A N 1
ATOM 976 C CA . LEU A 1 117 ? 6.751 8.304 5.432 1.00 66.75 117 LEU A CA 1
ATOM 977 C C . LEU A 1 117 ? 7.291 8.030 6.838 1.00 66.75 117 LEU A C 1
ATOM 979 O O . LEU A 1 117 ? 8.356 7.422 6.961 1.00 66.75 117 LEU A O 1
ATOM 983 N N . ASP A 1 118 ? 6.583 8.480 7.877 1.00 57.56 118 ASP A N 1
ATOM 984 C CA . ASP A 1 118 ? 6.997 8.242 9.264 1.00 57.56 118 ASP A CA 1
ATOM 985 C C . ASP A 1 118 ? 7.101 6.734 9.535 1.00 57.56 118 ASP A C 1
ATOM 987 O O . ASP A 1 118 ? 6.214 5.951 9.194 1.00 57.56 118 ASP A O 1
ATOM 991 N N . GLY A 1 119 ? 8.222 6.322 10.133 1.00 47.00 119 GLY A N 1
ATOM 992 C CA . GLY A 1 119 ? 8.615 4.918 10.303 1.00 47.00 119 GLY A CA 1
ATOM 993 C C . GLY A 1 119 ? 7.769 4.106 11.292 1.00 47.00 119 GLY A C 1
ATOM 994 O O . GLY A 1 119 ? 8.042 2.916 11.482 1.00 47.00 119 GLY A O 1
ATOM 995 N N . ALA A 1 120 ? 6.754 4.717 11.910 1.00 49.31 120 ALA A N 1
ATOM 996 C CA . ALA A 1 120 ? 5.790 4.031 12.760 1.00 49.31 120 ALA A CA 1
ATOM 997 C C . ALA A 1 120 ? 4.818 3.224 11.884 1.00 49.31 120 ALA A C 1
ATOM 999 O O . ALA A 1 120 ? 3.807 3.719 11.388 1.00 49.31 120 ALA A O 1
ATOM 1000 N N . MET A 1 121 ? 5.175 1.963 11.655 1.00 52.38 121 MET A N 1
ATOM 1001 C CA . MET A 1 121 ? 4.289 0.969 11.063 1.00 52.38 121 MET A CA 1
ATOM 1002 C C . MET A 1 121 ? 3.282 0.516 12.116 1.00 52.38 121 MET A C 1
ATOM 1004 O O . MET A 1 121 ? 3.672 -0.141 13.074 1.00 52.38 121 MET A O 1
ATOM 1008 N N . GLU A 1 122 ? 2.003 0.810 11.907 1.00 53.56 122 GLU A N 1
ATOM 1009 C CA . GLU A 1 122 ? 0.951 -0.101 12.357 1.00 53.56 122 GLU A CA 1
ATOM 1010 C C . GLU A 1 122 ? 0.829 -1.174 11.279 1.00 53.56 122 GLU A C 1
ATOM 1012 O O . GLU A 1 122 ? 0.478 -0.867 10.137 1.00 53.56 122 GLU A O 1
ATOM 1017 N N . LEU A 1 123 ? 1.192 -2.415 11.598 1.00 55.53 123 LEU A N 1
ATOM 1018 C CA . LEU A 1 123 ? 0.968 -3.539 10.697 1.00 55.53 123 LEU A CA 1
ATOM 1019 C C . LEU A 1 123 ? -0.544 -3.789 10.580 1.00 55.53 123 LEU A C 1
ATOM 1021 O O . LEU A 1 123 ? -1.281 -3.550 11.542 1.00 55.53 123 LEU A O 1
ATOM 1025 N N . PRO A 1 124 ? -1.031 -4.386 9.475 1.00 57.62 124 PRO A N 1
ATOM 1026 C CA . PRO A 1 124 ? -2.436 -4.779 9.390 1.00 57.62 124 PRO A CA 1
ATOM 1027 C C . PRO A 1 124 ? -2.805 -5.707 10.555 1.00 57.62 124 PRO A C 1
ATOM 1029 O O . PRO A 1 124 ? -3.898 -5.630 11.109 1.00 57.62 124 PRO A O 1
ATOM 1032 N N . LEU A 1 125 ? -1.847 -6.547 10.970 1.00 56.91 125 LEU A N 1
ATOM 1033 C CA . LEU A 1 125 ? -1.960 -7.428 12.126 1.00 56.91 125 LEU A CA 1
ATOM 1034 C C . LEU A 1 125 ? -2.180 -6.657 13.436 1.00 56.91 125 LEU A C 1
ATOM 1036 O O . LEU A 1 125 ? -2.944 -7.123 14.274 1.00 56.91 125 LEU A O 1
ATOM 1040 N N . ASP A 1 126 ? -1.567 -5.483 13.600 1.00 59.66 126 ASP A N 1
ATOM 1041 C CA . ASP A 1 126 ? -1.726 -4.655 14.800 1.00 59.66 126 ASP A CA 1
ATOM 1042 C C . ASP A 1 126 ? -3.155 -4.108 14.891 1.00 59.66 126 ASP A C 1
ATOM 1044 O O . ASP A 1 126 ? -3.768 -4.159 15.957 1.00 59.66 126 ASP A O 1
ATOM 1048 N N . LYS A 1 127 ? -3.746 -3.712 13.754 1.00 66.12 127 LYS A N 1
ATOM 1049 C CA . LYS A 1 127 ? -5.164 -3.317 13.677 1.00 66.12 127 LYS A CA 1
ATOM 1050 C C . LYS A 1 127 ? -6.094 -4.469 14.054 1.00 66.12 127 LYS A C 1
ATOM 1052 O O . LYS A 1 127 ? -7.047 -4.274 14.807 1.00 66.12 127 LYS A O 1
ATOM 1057 N N . TYR A 1 128 ? -5.816 -5.678 13.557 1.00 73.12 128 TYR A N 1
ATOM 1058 C CA . TYR A 1 128 ? -6.595 -6.860 13.929 1.00 73.12 128 TYR A CA 1
ATOM 1059 C C . TYR A 1 128 ? -6.419 -7.222 15.399 1.00 73.12 128 TYR A C 1
ATOM 1061 O O . TYR A 1 128 ? -7.391 -7.611 16.031 1.00 73.12 128 TYR A O 1
ATOM 1069 N N . ARG A 1 129 ? -5.223 -7.056 15.963 1.00 71.88 129 ARG A N 1
ATOM 1070 C CA . ARG A 1 129 ? -4.939 -7.361 17.366 1.00 71.88 129 ARG A CA 1
ATOM 1071 C C . ARG A 1 129 ? -5.667 -6.411 18.313 1.00 71.88 129 ARG A C 1
ATOM 1073 O O . ARG A 1 129 ? -6.362 -6.885 19.199 1.00 71.88 129 ARG A O 1
ATOM 1080 N N . ILE A 1 130 ? -5.646 -5.107 18.030 1.00 73.38 130 ILE A N 1
ATOM 1081 C CA . ILE A 1 130 ? -6.464 -4.115 18.750 1.00 73.38 130 ILE A CA 1
ATOM 1082 C C . ILE A 1 130 ? -7.951 -4.484 18.657 1.00 73.38 130 ILE A C 1
ATOM 1084 O O . ILE A 1 130 ? -8.675 -4.458 19.651 1.00 73.38 130 ILE A O 1
ATOM 1088 N N . ARG A 1 131 ? -8.418 -4.877 17.466 1.00 80.69 131 ARG A N 1
ATOM 1089 C CA . ARG A 1 131 ? -9.818 -5.263 17.269 1.00 80.69 131 ARG A CA 1
ATOM 1090 C C . ARG A 1 131 ? -10.194 -6.556 17.997 1.00 80.69 131 ARG A C 1
ATOM 1092 O O . ARG A 1 131 ? -11.322 -6.664 18.474 1.00 80.69 131 ARG A O 1
ATOM 1099 N N . ILE A 1 132 ? -9.289 -7.526 18.061 1.00 82.31 132 ILE A N 1
ATOM 1100 C CA . ILE A 1 132 ? -9.467 -8.766 18.821 1.00 82.31 132 ILE A CA 1
ATOM 1101 C C . ILE A 1 132 ? -9.588 -8.428 20.306 1.00 82.31 132 ILE A C 1
ATOM 1103 O O . ILE A 1 132 ? -10.586 -8.814 20.905 1.00 82.31 132 ILE A O 1
ATOM 1107 N N . ASP A 1 133 ? -8.683 -7.615 20.854 1.00 84.69 133 ASP A N 1
ATOM 1108 C CA . ASP A 1 133 ? -8.714 -7.199 22.262 1.00 84.69 133 ASP A CA 1
ATOM 1109 C C . ASP A 1 133 ? -10.041 -6.487 22.615 1.00 84.69 133 ASP A C 1
ATOM 1111 O O . ASP A 1 133 ? -10.674 -6.774 23.635 1.00 84.69 133 ASP A O 1
ATOM 1115 N N . GLU A 1 134 ? -10.531 -5.599 21.739 1.00 88.38 134 GLU A N 1
ATOM 1116 C CA . GLU A 1 134 ? -11.840 -4.946 21.900 1.00 88.38 134 GLU A CA 1
ATOM 1117 C C . GLU A 1 134 ? -13.011 -5.940 21.908 1.00 88.38 134 GLU A C 1
ATOM 1119 O O . GLU A 1 134 ? -13.966 -5.791 22.680 1.00 88.38 134 GLU A O 1
ATOM 1124 N N . LEU A 1 135 ? -12.987 -6.918 20.999 1.00 91.88 135 LEU A N 1
ATOM 1125 C CA . LEU A 1 135 ? -14.041 -7.923 20.869 1.00 91.88 135 LEU A CA 1
ATOM 1126 C C . LEU A 1 135 ? -14.024 -8.902 22.045 1.00 91.88 135 LEU A C 1
ATOM 1128 O O . LEU A 1 135 ? -15.092 -9.247 22.551 1.00 91.88 135 LEU A O 1
ATOM 1132 N N . GLU A 1 136 ? -12.845 -9.294 22.520 1.00 90.62 136 GLU A N 1
ATOM 1133 C CA . GLU A 1 136 ? -12.670 -10.127 23.709 1.00 90.62 136 GLU A CA 1
ATOM 1134 C C . GLU A 1 136 ? -13.177 -9.413 24.968 1.00 90.62 136 GLU A C 1
ATOM 1136 O O . GLU A 1 136 ? -13.922 -10.006 25.752 1.00 90.62 136 GLU A O 1
ATOM 1141 N N . GLY A 1 137 ? -12.886 -8.115 25.118 1.00 92.00 137 GLY A N 1
ATOM 1142 C CA . GLY A 1 137 ? -13.419 -7.300 26.213 1.00 92.00 137 GLY A CA 1
ATOM 1143 C C . GLY A 1 137 ? -14.949 -7.204 26.196 1.00 92.00 137 GLY A C 1
ATOM 1144 O O . GLY A 1 137 ? -15.605 -7.392 27.225 1.00 92.00 137 GLY A O 1
ATO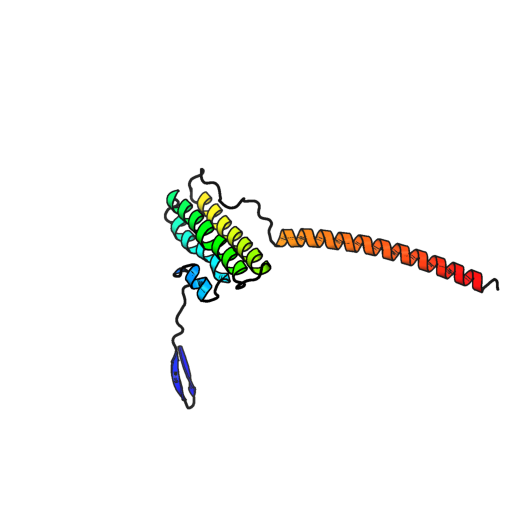M 1145 N N . LYS A 1 138 ? -15.548 -6.983 25.017 1.00 92.69 138 LYS A N 1
ATOM 1146 C CA . LYS A 1 138 ? -17.015 -6.991 24.859 1.00 92.69 138 LYS A CA 1
ATOM 1147 C C . LYS A 1 138 ? -17.612 -8.351 25.208 1.00 92.69 138 LYS A C 1
ATOM 1149 O O . LYS A 1 138 ? -18.582 -8.405 25.963 1.00 92.69 138 LYS A O 1
ATOM 1154 N N . LEU A 1 139 ? -17.014 -9.438 24.720 1.00 92.31 139 LEU A N 1
ATOM 1155 C CA . LEU A 1 139 ? -17.464 -10.802 25.000 1.00 92.31 139 LEU A CA 1
ATOM 1156 C C . LEU A 1 139 ? -17.426 -11.116 26.502 1.00 92.31 139 LEU A C 1
ATOM 1158 O O . LEU A 1 139 ? -18.359 -11.730 27.018 1.00 92.31 139 LEU A O 1
ATOM 1162 N N . ALA A 1 140 ? -16.382 -10.675 27.210 1.00 92.56 140 ALA A N 1
ATOM 1163 C CA . ALA A 1 140 ? -16.281 -10.838 28.658 1.00 92.56 140 ALA A CA 1
ATOM 1164 C C . ALA A 1 140 ? -17.410 -10.098 29.395 1.00 92.56 140 ALA A C 1
ATOM 1166 O O . ALA A 1 140 ? -18.079 -10.689 30.242 1.00 92.56 140 ALA A O 1
ATOM 1167 N N . SER A 1 141 ? -17.681 -8.842 29.023 1.00 90.62 141 SER A N 1
ATOM 1168 C CA . SER A 1 141 ? -18.759 -8.060 29.647 1.00 90.62 141 SER A CA 1
ATOM 1169 C C . SER A 1 141 ? -20.158 -8.642 29.397 1.00 90.62 141 SER A C 1
ATOM 1171 O O . SER A 1 141 ? -20.999 -8.647 30.295 1.00 90.62 141 SER A O 1
ATOM 1173 N N . GLU A 1 142 ? -20.406 -9.178 28.200 1.00 91.25 142 GLU A N 1
ATOM 1174 C CA . GLU A 1 142 ? -21.678 -9.821 27.856 1.00 91.25 142 GLU A CA 1
ATOM 1175 C C . GLU A 1 142 ? -21.861 -11.157 28.585 1.00 91.25 142 GLU A C 1
ATOM 1177 O O . GLU A 1 142 ? -22.958 -11.439 29.067 1.00 91.25 142 GLU A O 1
ATOM 1182 N N . LYS A 1 143 ? -20.793 -11.949 28.761 1.00 90.88 143 LYS A N 1
ATOM 1183 C CA . LYS A 1 143 ? -20.842 -13.159 29.598 1.00 90.88 143 LYS A CA 1
ATOM 1184 C C . LYS A 1 143 ? -21.209 -12.837 31.044 1.00 90.88 143 LYS A C 1
ATOM 1186 O O . LYS A 1 143 ? -22.097 -13.474 31.596 1.00 90.88 143 LYS A O 1
ATOM 1191 N N . GLU A 1 144 ? -20.602 -11.807 31.631 1.00 92.12 144 GLU A N 1
ATOM 1192 C CA . GLU A 1 144 ? -20.904 -11.419 33.014 1.00 92.12 144 GLU A CA 1
ATOM 1193 C C . GLU A 1 144 ? -22.363 -10.950 33.181 1.00 92.12 144 GLU A C 1
ATOM 1195 O O . GLU A 1 144 ? -23.010 -11.229 34.193 1.00 92.12 144 GLU A O 1
ATOM 1200 N N . ARG A 1 145 ? -22.913 -10.256 32.174 1.00 90.44 145 ARG A N 1
ATOM 1201 C CA . ARG A 1 145 ? -24.338 -9.889 32.137 1.00 90.44 145 ARG A CA 1
ATOM 1202 C C . ARG A 1 145 ? -25.237 -11.116 32.033 1.00 90.44 145 ARG A C 1
ATOM 1204 O O . ARG A 1 145 ? -26.212 -11.205 32.778 1.00 90.44 145 ARG A O 1
ATOM 1211 N N . ALA A 1 146 ? -24.901 -12.055 31.152 1.00 90.19 146 ALA A N 1
ATOM 1212 C CA . ALA A 1 146 ? -25.651 -13.293 30.979 1.00 90.19 146 ALA A CA 1
ATOM 1213 C C . ALA A 1 146 ? -25.663 -14.138 32.265 1.00 90.19 146 ALA A C 1
ATOM 1215 O O . ALA A 1 146 ? -26.721 -14.627 32.658 1.00 90.19 146 ALA A O 1
ATOM 1216 N N . ASP A 1 147 ? -24.532 -14.235 32.968 1.00 91.94 147 ASP A N 1
ATOM 1217 C CA . ASP A 1 147 ? -24.430 -14.962 34.237 1.00 91.94 147 ASP A CA 1
ATOM 1218 C C . ASP A 1 147 ? -25.299 -14.318 35.328 1.00 91.94 147 ASP A C 1
ATOM 1220 O O . ASP A 1 147 ? -26.057 -15.010 36.011 1.00 91.94 147 ASP A O 1
ATOM 1224 N N . LYS A 1 148 ? -25.271 -12.982 35.453 1.00 91.25 148 LYS A N 1
ATOM 1225 C CA . LYS A 1 148 ? -26.140 -12.249 36.394 1.00 91.25 148 LYS A CA 1
ATOM 1226 C C . LYS A 1 148 ? -27.620 -12.475 36.090 1.00 91.25 148 LYS A C 1
ATOM 1228 O O . LYS A 1 148 ? -28.383 -12.7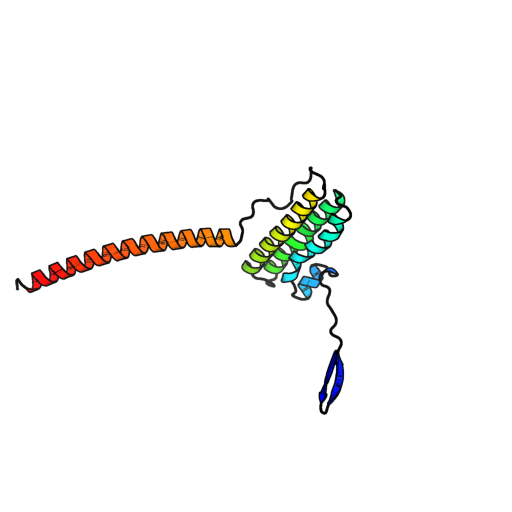95 37.001 1.00 91.25 148 LYS A O 1
ATOM 1233 N N . MET A 1 149 ? -28.010 -12.377 34.818 1.00 90.31 149 MET A N 1
ATOM 1234 C CA . MET A 1 149 ? -29.385 -12.642 34.387 1.00 90.31 149 MET A CA 1
ATOM 1235 C C . MET A 1 149 ? -29.801 -14.098 34.632 1.00 90.31 149 MET A C 1
ATOM 1237 O O . MET A 1 149 ? -30.944 -14.346 35.005 1.00 90.31 149 MET A O 1
ATOM 1241 N N . SER A 1 150 ? -28.892 -15.062 34.466 1.00 90.00 150 SER A N 1
ATOM 1242 C CA . SER A 1 150 ? -29.157 -16.476 34.754 1.00 90.00 150 SER A CA 1
ATOM 1243 C C . SER A 1 150 ? -29.421 -16.710 36.243 1.00 90.00 150 SER A C 1
ATOM 1245 O O . SER A 1 150 ? -30.3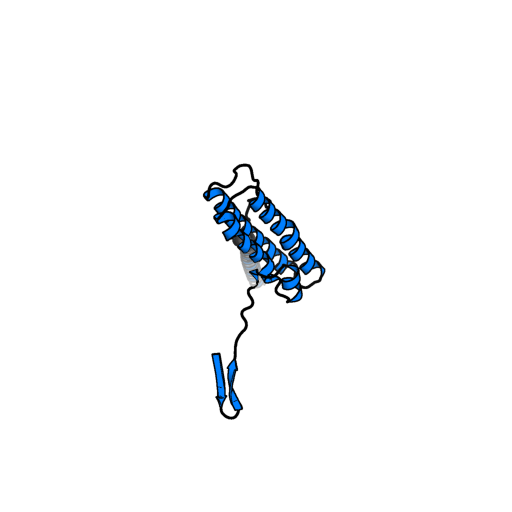95 -17.373 36.603 1.00 90.00 150 SER A O 1
ATOM 1247 N N . VAL A 1 151 ? -28.596 -16.126 37.118 1.00 91.56 151 VAL A N 1
ATOM 1248 C CA . VAL A 1 151 ? -28.771 -16.215 38.578 1.00 91.56 151 VAL A CA 1
ATOM 1249 C C . VAL A 1 151 ? -30.088 -15.569 39.017 1.00 91.56 151 VAL A C 1
ATOM 1251 O O . VAL A 1 151 ? -30.805 -16.108 39.863 1.00 91.56 151 VAL A O 1
ATOM 1254 N N . GLU A 1 152 ? -30.432 -14.422 38.437 1.00 88.94 152 GLU A N 1
ATOM 1255 C CA . GLU A 1 152 ? -31.682 -13.723 38.733 1.00 88.94 152 GLU A CA 1
ATOM 1256 C C . GLU A 1 152 ? -32.909 -14.506 38.238 1.00 88.94 152 GLU A C 1
ATOM 1258 O O . GLU A 1 152 ? -33.884 -14.666 38.975 1.00 88.94 152 GLU A O 1
ATOM 1263 N N . ALA A 1 153 ? -32.834 -15.096 37.042 1.00 88.62 153 ALA A N 1
ATOM 1264 C CA . ALA A 1 153 ? -33.882 -15.960 36.509 1.00 88.62 153 ALA A CA 1
ATOM 1265 C C . ALA A 1 153 ? -34.105 -17.214 37.374 1.00 88.62 153 ALA A C 1
ATOM 1267 O O . ALA A 1 153 ? -35.251 -17.619 37.578 1.00 88.62 153 ALA A O 1
ATOM 1268 N N . GLU A 1 154 ? -33.046 -17.822 37.915 1.00 89.25 154 GLU A N 1
ATOM 1269 C CA . GLU A 1 154 ? -33.172 -18.939 38.861 1.00 89.25 154 GLU A CA 1
ATOM 1270 C C . GLU A 1 154 ? -33.817 -18.526 40.186 1.00 89.25 154 GLU A C 1
ATOM 1272 O O . GLU A 1 154 ? -34.651 -19.268 40.712 1.00 89.25 154 GLU A O 1
ATOM 1277 N N . ARG A 1 155 ? -33.474 -17.347 40.722 1.00 88.31 155 ARG A N 1
ATOM 1278 C CA . ARG A 1 155 ? -34.119 -16.816 41.935 1.00 88.31 155 ARG A CA 1
ATOM 1279 C C . ARG A 1 155 ? -35.611 -16.597 41.727 1.00 88.31 155 ARG A C 1
ATOM 1281 O O . ARG A 1 155 ? -36.407 -17.131 42.495 1.00 88.31 155 ARG A O 1
ATOM 1288 N N . LEU A 1 156 ? -35.986 -15.899 40.657 1.00 89.94 156 LEU A N 1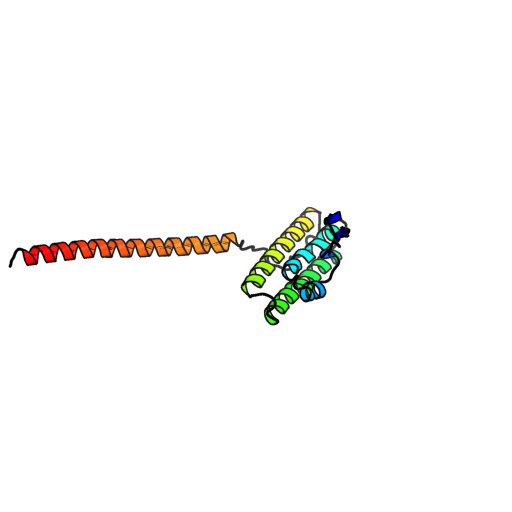
ATOM 1289 C CA . LEU A 1 156 ? -37.389 -15.639 40.328 1.00 89.94 156 LEU A CA 1
ATOM 1290 C C . LEU A 1 156 ? -38.172 -16.937 40.082 1.00 89.94 156 LEU A C 1
ATOM 1292 O O . LEU A 1 156 ? -39.332 -17.047 40.477 1.00 89.94 156 LEU A O 1
ATOM 1296 N N . ARG A 1 157 ? -37.545 -17.954 39.471 1.00 89.06 157 ARG A N 1
ATOM 1297 C CA . ARG A 1 157 ? -38.155 -19.286 39.318 1.00 89.06 157 ARG A CA 1
ATOM 1298 C C . ARG A 1 157 ? -38.445 -19.947 40.665 1.00 89.06 157 ARG A C 1
ATOM 1300 O O . ARG A 1 157 ? -39.543 -20.472 40.832 1.00 89.06 157 ARG A O 1
ATOM 1307 N N . LYS A 1 158 ? -37.505 -19.903 41.615 1.00 88.38 158 LYS A N 1
ATOM 1308 C CA . LYS A 1 158 ? -37.702 -20.462 42.964 1.00 88.38 158 LYS A CA 1
ATOM 1309 C C . LYS A 1 158 ? -38.806 -19.731 43.730 1.00 88.38 158 LYS A C 1
ATOM 1311 O O . LYS A 1 158 ? -39.682 -20.386 44.284 1.00 88.38 158 LYS A O 1
ATOM 1316 N N . GLU A 1 159 ? -38.823 -18.398 43.697 1.00 87.12 159 GLU A N 1
ATOM 1317 C CA . GLU A 1 159 ? -39.882 -17.599 44.337 1.00 87.12 159 GLU A CA 1
ATOM 1318 C C . GLU A 1 159 ? -41.272 -17.897 43.749 1.00 87.12 159 GLU A C 1
ATOM 1320 O O . GLU A 1 159 ? -42.250 -18.043 44.485 1.00 87.12 159 GLU A O 1
ATOM 1325 N N . LEU A 1 160 ? -41.372 -18.058 42.424 1.00 84.00 160 LEU A N 1
ATOM 1326 C CA . LEU A 1 160 ? -42.620 -18.453 41.765 1.00 84.00 160 LEU A CA 1
ATOM 1327 C C . LEU A 1 160 ? -43.085 -19.863 42.156 1.00 84.00 160 LEU A C 1
ATOM 1329 O O . LEU A 1 160 ? -44.291 -20.093 42.266 1.00 84.00 160 LEU A O 1
ATOM 1333 N N . GLU A 1 161 ? -42.167 -20.814 42.345 1.00 84.81 161 GLU A N 1
ATOM 1334 C CA . GLU A 1 161 ? -42.512 -22.159 42.823 1.00 84.81 161 GLU A CA 1
ATOM 1335 C C . GLU A 1 161 ? -43.015 -22.153 44.271 1.00 84.81 161 GLU A C 1
ATOM 1337 O O . GLU A 1 161 ? -43.990 -22.845 44.575 1.00 84.81 161 GLU A O 1
ATOM 1342 N N . GLU A 1 162 ? -42.414 -21.355 45.157 1.00 81.62 162 GLU A N 1
ATOM 1343 C CA . GLU A 1 162 ? -42.876 -21.222 46.545 1.00 81.62 162 GLU A CA 1
ATOM 1344 C C . GLU A 1 162 ? -44.256 -20.557 46.635 1.00 81.62 162 GLU A C 1
ATOM 1346 O O . GLU A 1 162 ? -45.139 -21.049 47.342 1.00 81.62 162 GLU A O 1
ATOM 1351 N N . LEU A 1 163 ? -44.498 -19.502 45.851 1.00 79.44 163 LEU A N 1
ATOM 1352 C CA . LEU A 1 163 ? -45.809 -18.848 45.776 1.00 79.44 163 LEU A CA 1
ATOM 1353 C C . LEU A 1 163 ? -46.910 -19.774 45.239 1.00 79.44 163 LEU A C 1
ATOM 1355 O O . LEU A 1 163 ? -48.065 -19.647 45.643 1.00 79.44 163 LEU A O 1
ATOM 1359 N N . LYS A 1 164 ? -46.573 -20.714 44.346 1.00 74.75 164 LYS A N 1
ATOM 1360 C CA . LYS A 1 164 ? -47.518 -21.728 43.851 1.00 74.75 164 LYS A CA 1
ATOM 1361 C C . LYS A 1 164 ? -47.813 -22.838 44.860 1.00 74.75 164 LYS A C 1
ATOM 1363 O O . LYS A 1 164 ? -48.872 -23.441 44.756 1.00 74.75 164 LYS A O 1
ATOM 1368 N N . LYS A 1 165 ? -46.904 -23.129 45.798 1.00 72.75 165 LYS A N 1
ATOM 1369 C CA . LYS A 1 165 ? -47.112 -24.141 46.853 1.00 72.75 165 LYS A CA 1
ATOM 1370 C C . LYS A 1 165 ? -47.928 -23.629 48.041 1.00 72.75 165 LYS A C 1
ATOM 1372 O O . LYS A 1 165 ? -48.555 -24.433 48.719 1.00 72.75 165 LYS A O 1
ATOM 1377 N N . ASN A 1 166 ? -47.923 -22.320 48.287 1.00 58.41 166 ASN A N 1
ATOM 1378 C CA . ASN A 1 166 ? -48.650 -21.683 49.393 1.00 58.41 166 ASN A CA 1
ATOM 1379 C C . ASN A 1 166 ? -50.080 -21.235 49.023 1.00 58.41 166 ASN A C 1
ATOM 1381 O O . ASN A 1 166 ? -50.663 -20.402 49.719 1.00 58.41 166 ASN A O 1
ATOM 1385 N N . LYS A 1 167 ? -50.637 -21.757 47.928 1.00 50.81 167 LYS A N 1
ATOM 1386 C CA . LYS A 1 167 ? -51.973 -21.440 47.417 1.00 50.81 167 LYS A CA 1
ATOM 1387 C C . LYS A 1 167 ? -52.763 -22.724 47.211 1.00 50.81 167 LYS A C 1
ATOM 1389 O O . LYS A 1 167 ? -53.982 -22.688 47.477 1.00 50.81 167 LYS A O 1
#

Organism: NCBI:txid410072

Secondary structure (DSSP, 8-state):
-EEE-GGG-EEE--PPP--GGGS-HHHHHHTT-GGGSGGGGGHHHHHHHH---HHHHHHHHHIIIIIIIHHHHHHHHHTSS-HHHHHHHHHHHHHHHHHHHHHHHHTT--TT---SS-S----HHHHHHHHHHHHHHHHHHHHHHHHHHHHHHHHHHHHHHHHHH--

Foldseek 3Di:
DWDQPDVVGIDDDDDDDDPVLVDALVVCVVVLNLLCLLVVLVVLLVVLLVPQEPVSVVVSVCCLPPGRLVSLVVCCVVVSDDPVSSVVSVLSSLVSQVVSVVVSVVSPHDPPDDRPDPPDDPDVVNVVVVVVVVVVVVVVVVVVVVVVVVVVVVVVVVVVVVVVVVD

Radius of gyration: 29.33 Å; chains: 1; bounding box: 78×44×86 Å

pLDDT: mean 80.51, std 9.54, range [47.0, 92.69]

Sequence (167 aa):
MILDFGKQGSFEYKVENYIYLNHDVIELNQRKMGILIPFQLLKFKEIIHKNPTRKNFEKLQRLLENDILKSIEANVKVGNITQEDATQLLELTRQLYKYLYDNYYEIGGCEDMKPLLDGAMELPLDKYRIRIDELEGKLASEKERADKMSVEAERLRKELEELKKNK